Protein AF-A0A9D7HUA0-F1 (afdb_monomer_lite)

Foldseek 3Di:
DDDPLVVVLVVLVVVVVVDDPPPRPVVVVVVSVVVVVVVVVVVVVVVVVVVVVVVVLLVVLLVLLVVLCVLVVHNDVLNVCSVVPPDDDPVRSVVSSVVSVVSNVVSVVVVVVVVVVVVVVVVVVVVVVVVD

Radius of gyration: 30.41 Å; chains: 1; bounding box: 76×19×87 Å

Sequence (132 aa):
MNHPIIEQLQSFARQLAESNPGEVNLAELCRHLKDASELVEGLIAKATLADSLLQLFRDDLLARARAVARLTGTSSKLLERLISSESLSLEELLALKRDIESAFDTAFTSRLQDAVSVQTDDNDKLAQFKIG

pLDDT: mean 72.72, std 10.3, range [40.75, 89.19]

Structure (mmCIF, N/CA/C/O backbone):
data_AF-A0A9D7HUA0-F1
#
_entry.id   AF-A0A9D7HUA0-F1
#
loop_
_atom_site.group_PDB
_atom_site.id
_atom_site.type_symbol
_atom_site.label_atom_id
_atom_site.label_alt_id
_atom_site.label_comp_id
_atom_site.label_asym_id
_atom_site.label_entity_id
_atom_site.label_seq_id
_atom_site.pdbx_PDB_ins_code
_atom_site.Cartn_x
_atom_site.Cartn_y
_atom_site.Cartn_z
_atom_site.occupancy
_atom_site.B_iso_or_equiv
_atom_site.auth_seq_id
_atom_site.auth_comp_id
_atom_site.auth_asym_id
_atom_site.auth_atom_id
_atom_site.pdbx_PDB_model_num
ATOM 1 N N . MET A 1 1 ? 3.347 -10.589 -16.099 1.00 49.44 1 MET A N 1
ATOM 2 C CA . MET A 1 1 ? 3.619 -9.893 -17.375 1.00 49.44 1 MET A CA 1
ATOM 3 C C . MET A 1 1 ? 4.627 -8.804 -17.077 1.00 49.44 1 MET A C 1
ATOM 5 O O . MET A 1 1 ? 4.438 -8.117 -16.078 1.00 49.44 1 MET A O 1
ATOM 9 N N . ASN A 1 2 ? 5.703 -8.699 -17.856 1.00 67.38 2 ASN A N 1
ATOM 10 C CA . ASN A 1 2 ? 6.696 -7.646 -17.657 1.00 67.38 2 ASN A CA 1
ATOM 11 C C . ASN A 1 2 ? 6.176 -6.336 -18.264 1.00 67.38 2 ASN A C 1
ATOM 13 O O . ASN A 1 2 ? 5.340 -6.345 -19.164 1.00 67.38 2 ASN A O 1
ATOM 17 N N . HIS A 1 3 ? 6.621 -5.197 -17.733 1.00 73.81 3 HIS A N 1
ATOM 18 C CA . HIS A 1 3 ? 6.250 -3.899 -18.293 1.00 73.81 3 HIS A CA 1
ATOM 19 C C . HIS A 1 3 ? 6.820 -3.776 -19.724 1.00 73.81 3 HIS A C 1
ATOM 21 O O . HIS A 1 3 ? 7.976 -4.160 -19.917 1.00 73.81 3 HIS A O 1
ATOM 27 N N . PRO A 1 4 ? 6.096 -3.207 -20.709 1.00 79.69 4 PRO A N 1
ATOM 28 C CA . PRO A 1 4 ? 6.541 -3.151 -22.111 1.00 79.69 4 PRO A CA 1
ATOM 29 C C . PRO A 1 4 ? 7.944 -2.553 -22.301 1.00 79.69 4 PRO A C 1
ATOM 31 O O . PRO A 1 4 ? 8.725 -3.022 -23.121 1.00 79.69 4 PRO A O 1
ATOM 34 N N . ILE A 1 5 ? 8.299 -1.555 -21.486 1.00 75.44 5 ILE A N 1
ATOM 35 C CA . ILE A 1 5 ? 9.631 -0.921 -21.487 1.00 75.44 5 ILE A CA 1
ATOM 36 C C . ILE A 1 5 ? 10.731 -1.893 -21.020 1.00 75.44 5 ILE A C 1
ATOM 38 O O . ILE A 1 5 ? 11.839 -1.880 -21.549 1.00 75.44 5 ILE A O 1
ATOM 42 N N . ILE A 1 6 ? 10.432 -2.775 -20.060 1.00 76.81 6 ILE A N 1
ATOM 43 C CA 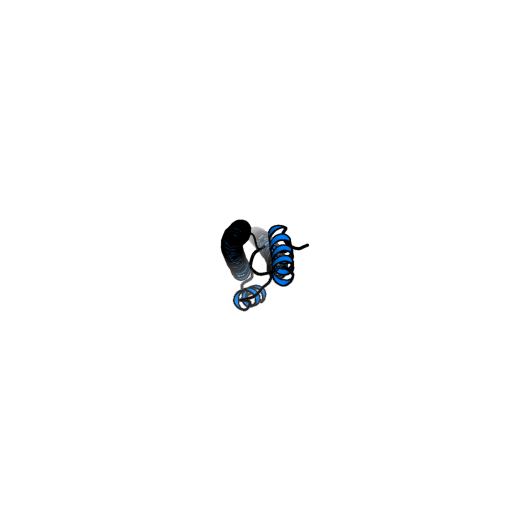. ILE A 1 6 ? 11.375 -3.796 -19.576 1.00 76.81 6 ILE A CA 1
ATOM 44 C C . ILE A 1 6 ? 11.608 -4.848 -20.664 1.00 76.81 6 ILE A C 1
ATOM 46 O O . ILE A 1 6 ? 12.740 -5.276 -20.869 1.00 76.81 6 ILE A O 1
ATOM 50 N N . GLU A 1 7 ? 10.558 -5.235 -21.392 1.00 80.38 7 GLU A N 1
ATOM 51 C CA . GLU A 1 7 ? 10.672 -6.167 -22.519 1.00 80.38 7 GLU A CA 1
ATOM 52 C C . GLU A 1 7 ? 11.508 -5.569 -23.660 1.00 80.38 7 GLU A C 1
ATOM 54 O O . GLU A 1 7 ? 12.386 -6.250 -24.189 1.00 80.38 7 GLU A O 1
ATOM 59 N N . GLN A 1 8 ? 11.319 -4.279 -23.964 1.00 77.00 8 GLN A N 1
ATOM 60 C CA . GLN A 1 8 ? 12.120 -3.545 -24.950 1.00 77.00 8 GLN A CA 1
ATOM 61 C C . GLN A 1 8 ? 13.600 -3.449 -24.553 1.00 77.00 8 GLN A C 1
ATOM 63 O O . GLN A 1 8 ? 14.479 -3.703 -25.377 1.00 77.00 8 GLN A O 1
ATOM 68 N N . LEU A 1 9 ? 13.901 -3.149 -23.286 1.00 76.00 9 LEU A N 1
ATOM 69 C CA . LEU A 1 9 ? 15.281 -3.135 -22.789 1.00 76.00 9 LEU A CA 1
ATOM 70 C C . LEU A 1 9 ? 15.931 -4.521 -22.856 1.00 76.00 9 LEU A C 1
ATOM 72 O O . LEU A 1 9 ? 17.097 -4.637 -23.228 1.00 76.00 9 LEU A O 1
ATOM 76 N N . GLN A 1 10 ? 15.186 -5.581 -22.536 1.00 82.31 10 GLN A N 1
ATOM 77 C CA . GLN A 1 10 ? 15.682 -6.956 -22.630 1.00 82.31 10 GLN A CA 1
ATOM 78 C C . GLN A 1 10 ? 15.936 -7.383 -24.078 1.00 82.31 10 GLN A C 1
ATOM 80 O O . GLN A 1 10 ? 16.952 -8.026 -24.346 1.00 82.31 10 GLN A O 1
ATOM 85 N N . SER A 1 11 ? 15.054 -7.026 -25.017 1.00 79.25 11 SER A N 1
ATOM 86 C CA . SER A 1 11 ? 15.283 -7.301 -26.439 1.00 79.25 11 SER A CA 1
ATOM 87 C C . SER A 1 11 ? 16.494 -6.541 -26.970 1.00 79.25 11 SER A C 1
ATOM 89 O O . SER A 1 11 ? 17.300 -7.119 -27.694 1.00 79.25 11 SER A O 1
ATOM 91 N N . PHE A 1 12 ? 16.674 -5.287 -26.550 1.00 72.75 12 PHE A N 1
ATOM 92 C CA . PHE A 1 12 ? 17.805 -4.470 -26.980 1.00 72.75 12 PHE A CA 1
ATOM 93 C C . PHE A 1 12 ? 19.128 -4.967 -26.379 1.00 72.75 12 PHE A C 1
ATOM 95 O O . PHE A 1 12 ? 20.137 -5.018 -27.072 1.00 72.75 12 PHE A O 1
ATOM 102 N N . ALA A 1 13 ? 19.128 -5.419 -25.119 1.00 77.69 13 ALA A N 1
ATOM 103 C CA . ALA A 1 13 ? 20.294 -6.038 -24.485 1.00 77.69 13 ALA A CA 1
ATOM 104 C C . ALA A 1 13 ? 20.730 -7.334 -25.192 1.00 77.69 13 ALA A C 1
ATOM 106 O O . ALA A 1 13 ? 21.927 -7.586 -25.323 1.00 77.69 13 ALA A O 1
ATOM 107 N N . ARG A 1 14 ? 19.774 -8.135 -25.687 1.00 81.69 14 ARG A N 1
ATOM 108 C CA . ARG A 1 14 ? 20.073 -9.315 -26.518 1.00 81.69 14 ARG A CA 1
ATOM 109 C C . ARG A 1 14 ? 20.650 -8.918 -27.871 1.00 81.69 14 ARG A C 1
ATOM 111 O O . ARG A 1 14 ? 21.677 -9.456 -28.258 1.00 81.69 14 ARG A O 1
ATOM 118 N N . GLN A 1 15 ? 20.055 -7.929 -28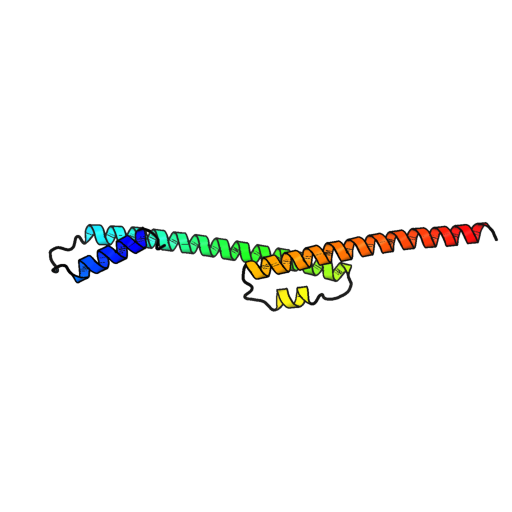.537 1.00 74.19 15 GLN A N 1
ATOM 119 C CA . GLN A 1 15 ? 20.578 -7.410 -29.802 1.00 74.19 15 GLN A CA 1
ATOM 120 C C . GLN A 1 15 ? 22.005 -6.874 -29.647 1.00 74.19 15 GLN A C 1
ATOM 122 O O . GLN A 1 15 ? 22.855 -7.194 -30.466 1.00 74.19 15 GLN A O 1
ATOM 127 N N . LEU A 1 16 ? 22.302 -6.141 -28.571 1.00 71.06 16 LEU A N 1
ATOM 128 C CA . LEU A 1 16 ? 23.650 -5.670 -28.220 1.00 71.06 16 LEU A CA 1
ATOM 129 C C . LEU A 1 16 ? 24.656 -6.806 -28.005 1.00 71.06 16 LEU A C 1
ATOM 131 O O . LEU A 1 16 ? 25.818 -6.660 -28.364 1.00 71.06 16 LEU A O 1
ATOM 135 N N . ALA A 1 17 ? 24.225 -7.921 -27.410 1.00 76.88 17 ALA A N 1
ATOM 136 C CA . ALA A 1 17 ? 25.079 -9.089 -27.200 1.00 76.88 17 ALA A CA 1
ATOM 137 C C . ALA A 1 17 ? 25.388 -9.842 -28.508 1.00 76.88 17 ALA A C 1
ATOM 139 O O . ALA A 1 17 ? 26.400 -10.534 -28.590 1.00 76.88 17 ALA A O 1
ATOM 140 N N . GLU A 1 18 ? 24.519 -9.709 -29.513 1.00 78.81 18 GLU A N 1
ATOM 141 C CA . GLU A 1 18 ? 24.602 -10.405 -30.801 1.00 78.81 18 GLU A CA 1
ATOM 142 C C . GLU A 1 18 ? 25.184 -9.537 -31.933 1.00 78.81 18 GLU A C 1
ATOM 144 O O . GLU A 1 18 ? 25.565 -10.075 -32.972 1.00 78.81 18 GLU A O 1
ATOM 149 N N . SER A 1 19 ? 25.277 -8.213 -31.757 1.00 67.94 19 SER A N 1
ATOM 150 C CA . SER A 1 19 ? 25.705 -7.274 -32.806 1.00 67.94 19 SER A CA 1
ATOM 151 C C . SER A 1 19 ? 27.172 -6.850 -32.685 1.00 67.94 19 SER A C 1
ATOM 153 O O . SER A 1 19 ? 27.740 -6.727 -31.600 1.00 67.94 19 SER A O 1
ATOM 155 N N . ASN A 1 20 ? 27.810 -6.613 -33.836 1.00 64.69 20 ASN A N 1
ATOM 156 C CA . ASN A 1 20 ? 29.176 -6.093 -33.892 1.00 64.69 20 ASN A CA 1
ATOM 157 C C . ASN A 1 20 ? 29.205 -4.606 -33.472 1.00 64.69 20 ASN A C 1
ATOM 159 O O . ASN A 1 20 ? 28.259 -3.873 -33.767 1.00 64.69 20 ASN A O 1
ATOM 163 N N . PRO A 1 21 ? 30.303 -4.105 -32.867 1.00 58.69 21 PRO A N 1
ATOM 164 C CA . PRO A 1 21 ? 30.399 -2.759 -32.270 1.00 58.69 21 PRO A CA 1
ATOM 165 C C . PRO A 1 21 ? 30.228 -1.548 -33.222 1.00 58.69 21 PRO A C 1
ATOM 167 O O . PRO A 1 21 ? 30.431 -0.414 -32.798 1.00 58.69 21 PRO A O 1
ATOM 170 N N . GLY A 1 22 ? 29.830 -1.750 -34.482 1.00 60.56 22 GLY A N 1
ATOM 171 C CA . GLY A 1 22 ? 29.489 -0.698 -35.450 1.00 60.56 22 GLY A CA 1
ATOM 172 C C . GLY A 1 22 ? 28.018 -0.660 -35.891 1.00 60.56 22 GLY A C 1
ATOM 173 O O . GLY A 1 22 ? 27.636 0.272 -36.590 1.00 60.56 22 GLY A O 1
ATOM 174 N N . GLU A 1 23 ? 27.192 -1.636 -35.498 1.00 65.88 23 GLU A N 1
ATOM 175 C CA . GLU A 1 23 ? 25.783 -1.753 -35.932 1.00 65.88 23 GLU A CA 1
ATOM 176 C C . GLU A 1 23 ? 24.777 -1.297 -34.864 1.00 65.88 23 GLU A C 1
ATOM 178 O O . GLU A 1 23 ? 23.572 -1.234 -35.105 1.00 65.88 23 GLU A O 1
ATOM 183 N N . VAL A 1 24 ? 25.264 -0.951 -33.672 1.00 66.12 24 VAL A N 1
ATOM 184 C CA . VAL A 1 24 ? 24.413 -0.565 -32.548 1.00 66.12 24 VAL A CA 1
ATOM 185 C C . VAL A 1 24 ? 23.919 0.868 -32.729 1.00 66.12 24 VAL A C 1
ATOM 187 O O . VAL A 1 24 ? 24.697 1.824 -32.712 1.00 66.12 24 VAL A O 1
ATOM 190 N N . ASN A 1 25 ? 22.599 1.037 -32.816 1.00 76.81 25 ASN A N 1
ATOM 191 C CA . ASN A 1 25 ? 21.961 2.350 -32.788 1.00 76.81 25 ASN A CA 1
ATOM 192 C C . ASN A 1 25 ? 21.988 2.940 -31.364 1.00 76.81 25 ASN A C 1
ATOM 194 O O . ASN A 1 25 ? 21.033 2.831 -30.593 1.00 76.81 25 ASN A O 1
ATOM 198 N N . LEU A 1 26 ? 23.106 3.575 -31.007 1.00 76.94 26 LEU A N 1
ATOM 199 C CA . LEU A 1 26 ? 23.321 4.166 -29.682 1.00 76.94 26 LEU A CA 1
ATOM 200 C C . LEU A 1 26 ? 22.297 5.259 -29.333 1.00 76.94 26 LEU A C 1
ATOM 202 O O . LEU A 1 26 ? 21.961 5.428 -28.163 1.00 76.94 26 LEU A O 1
ATOM 206 N N . ALA A 1 27 ? 21.772 5.984 -30.324 1.00 82.00 27 ALA A N 1
ATOM 207 C CA . ALA A 1 27 ? 20.759 7.013 -30.092 1.00 82.00 27 ALA A CA 1
ATOM 208 C C . ALA A 1 27 ? 19.435 6.406 -29.601 1.00 82.00 27 ALA A C 1
ATOM 210 O O . ALA A 1 27 ? 18.799 6.935 -28.687 1.00 82.00 27 ALA A O 1
ATOM 211 N N . GLU A 1 28 ? 19.042 5.271 -30.175 1.00 79.56 28 GLU A N 1
ATOM 212 C CA . GLU A 1 28 ? 17.846 4.536 -29.775 1.00 79.56 28 GLU A CA 1
ATOM 213 C C . GLU A 1 28 ? 18.006 3.897 -28.390 1.00 79.56 28 GLU A C 1
ATOM 215 O O . GLU A 1 28 ? 17.099 4.011 -27.565 1.00 79.56 28 GLU A O 1
ATOM 220 N N . LEU A 1 29 ? 19.188 3.348 -28.081 1.00 76.50 29 LEU A N 1
ATOM 221 C CA . LEU A 1 29 ? 19.518 2.858 -26.739 1.00 76.50 29 LEU A CA 1
ATOM 222 C C . LEU A 1 29 ? 19.399 3.963 -25.683 1.00 76.50 29 LEU A C 1
ATOM 224 O O . LEU A 1 29 ? 18.749 3.772 -24.656 1.00 76.50 29 LEU A O 1
ATOM 228 N N . CYS A 1 30 ? 20.001 5.127 -25.939 1.00 82.38 30 CYS A N 1
ATOM 229 C CA . CYS A 1 30 ? 19.921 6.274 -25.035 1.00 82.38 30 CYS A CA 1
ATOM 230 C C . CYS A 1 30 ? 18.471 6.704 -24.788 1.00 82.38 30 CYS A C 1
ATOM 232 O O . CYS A 1 30 ? 18.120 7.031 -23.655 1.00 82.38 30 CYS A O 1
ATOM 234 N N . ARG A 1 31 ? 17.615 6.667 -25.817 1.00 85.19 31 ARG A N 1
ATOM 235 C CA . ARG A 1 31 ? 16.187 6.962 -25.663 1.00 85.19 31 ARG A CA 1
ATOM 236 C C . ARG A 1 31 ? 15.489 5.928 -24.776 1.00 85.19 31 ARG A C 1
ATOM 238 O O . ARG A 1 31 ? 14.851 6.318 -23.808 1.00 85.19 31 ARG A O 1
ATOM 245 N N . HIS A 1 32 ? 15.664 4.631 -25.039 1.00 80.12 32 HIS A N 1
ATOM 246 C CA . HIS A 1 32 ? 15.036 3.579 -24.229 1.00 80.12 32 HIS A CA 1
ATOM 247 C C . HIS A 1 32 ? 15.488 3.603 -22.765 1.00 80.12 32 HIS A C 1
ATOM 249 O O . HIS A 1 32 ? 14.678 3.390 -21.864 1.00 80.12 32 HIS A O 1
ATOM 255 N N . LEU A 1 33 ? 16.768 3.888 -22.515 1.00 81.81 33 LEU A N 1
ATOM 256 C CA . LEU A 1 33 ? 17.290 4.042 -21.158 1.00 81.81 33 LEU A CA 1
ATOM 257 C C . LEU A 1 33 ? 16.694 5.260 -20.450 1.00 81.81 33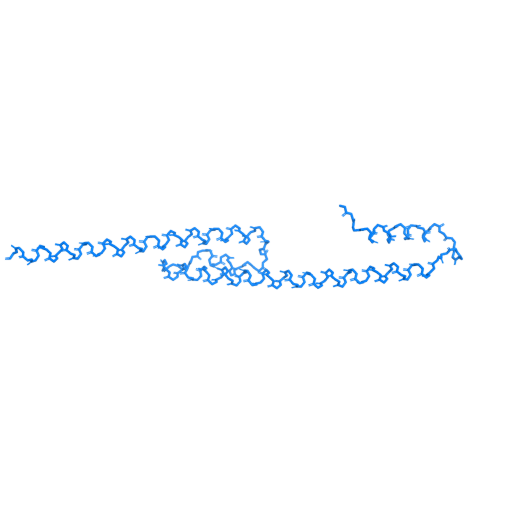 LEU A C 1
ATOM 259 O O . LEU A 1 33 ? 16.377 5.174 -19.265 1.00 81.81 33 LEU A O 1
ATOM 263 N N . LYS A 1 34 ? 16.506 6.370 -21.169 1.00 87.06 34 LYS A N 1
ATOM 264 C CA . LYS A 1 34 ? 15.856 7.563 -20.627 1.00 87.06 34 LYS A CA 1
ATOM 265 C C . LYS A 1 34 ? 14.390 7.296 -20.281 1.00 87.06 34 LYS A C 1
ATOM 267 O O . LYS A 1 34 ? 13.990 7.552 -19.151 1.00 87.06 34 LYS A O 1
ATOM 272 N N . ASP A 1 35 ? 13.631 6.695 -21.195 1.00 84.88 35 ASP A N 1
ATOM 273 C CA . ASP A 1 35 ? 12.220 6.351 -20.968 1.00 84.88 35 ASP A CA 1
ATOM 274 C C . ASP A 1 35 ? 12.061 5.392 -19.771 1.00 84.88 35 ASP A C 1
ATOM 276 O O . ASP A 1 35 ? 11.126 5.498 -18.974 1.00 84.88 35 ASP A O 1
ATOM 280 N N . ALA A 1 36 ? 13.002 4.457 -19.601 1.00 81.00 36 ALA A N 1
ATOM 281 C CA . ALA A 1 36 ? 13.027 3.560 -18.452 1.00 81.00 36 ALA A CA 1
ATOM 282 C C . ALA A 1 36 ? 13.387 4.271 -17.141 1.00 81.00 36 ALA A C 1
ATOM 284 O O . ALA A 1 36 ? 12.808 3.949 -16.104 1.00 81.00 36 ALA A O 1
ATOM 285 N N . SER A 1 37 ? 14.307 5.238 -17.174 1.00 82.31 37 SER A N 1
ATOM 286 C CA . SER A 1 37 ? 14.630 6.088 -16.022 1.00 82.31 37 SER A CA 1
ATOM 287 C C . SER A 1 37 ? 13.406 6.884 -15.571 1.00 82.31 37 SER A C 1
ATOM 289 O O . SER A 1 37 ? 13.058 6.829 -14.394 1.00 82.31 37 SER A O 1
ATOM 291 N N . GLU A 1 38 ? 12.699 7.529 -16.499 1.00 88.44 38 GLU A N 1
ATOM 292 C CA . GLU A 1 38 ? 11.475 8.284 -16.202 1.00 88.44 38 GLU A CA 1
ATOM 293 C C . GLU A 1 38 ? 10.375 7.373 -15.623 1.00 88.44 38 GLU A C 1
ATOM 295 O O . GLU A 1 38 ? 9.680 7.739 -14.671 1.00 88.44 38 GLU A O 1
ATOM 300 N N . LEU A 1 39 ? 10.246 6.141 -16.134 1.00 85.38 39 LEU A N 1
ATOM 301 C CA . LEU A 1 39 ? 9.332 5.144 -15.572 1.00 85.38 39 LEU A CA 1
ATOM 302 C C . LEU A 1 39 ? 9.700 4.781 -14.126 1.00 85.38 39 LEU A C 1
ATOM 304 O O . LEU A 1 39 ? 8.819 4.715 -13.268 1.00 85.38 39 LEU A O 1
ATOM 308 N N . VAL A 1 40 ? 10.981 4.518 -13.856 1.00 82.81 40 VAL A N 1
ATOM 309 C CA . VAL A 1 40 ? 11.466 4.159 -12.516 1.00 82.81 40 VAL A CA 1
ATOM 310 C C . VAL A 1 40 ? 11.222 5.304 -11.538 1.00 82.81 40 VAL A C 1
ATOM 312 O O . VAL A 1 40 ? 10.695 5.063 -10.455 1.00 82.81 40 VAL A O 1
ATOM 315 N N . GLU A 1 41 ? 11.506 6.545 -11.929 1.00 89.19 41 GLU A N 1
ATOM 316 C CA . GLU A 1 41 ? 11.201 7.732 -11.122 1.00 89.19 41 GLU A CA 1
ATOM 317 C C . GLU A 1 41 ? 9.701 7.843 -10.816 1.00 89.19 41 GLU A C 1
ATOM 319 O O . GLU A 1 41 ? 9.306 8.051 -9.665 1.00 89.19 41 GLU A O 1
ATOM 324 N N . GLY A 1 42 ? 8.843 7.610 -11.814 1.00 86.50 42 GLY A N 1
ATOM 325 C CA . GLY A 1 42 ? 7.393 7.583 -11.627 1.00 86.50 42 GLY A CA 1
ATOM 326 C C . GLY A 1 42 ? 6.916 6.460 -10.698 1.00 86.50 42 GLY A C 1
ATOM 327 O O . GLY A 1 42 ? 5.980 6.655 -9.917 1.00 86.50 42 GLY A O 1
ATOM 328 N N . LEU A 1 43 ? 7.546 5.283 -10.750 1.00 85.94 43 LEU A N 1
ATOM 329 C CA . LEU A 1 43 ? 7.249 4.169 -9.846 1.00 85.94 43 LEU A CA 1
ATOM 330 C C . LEU A 1 43 ? 7.691 4.467 -8.413 1.00 85.94 43 LEU A C 1
ATOM 332 O O . LEU A 1 43 ? 6.933 4.175 -7.489 1.00 85.94 43 LEU A O 1
ATOM 336 N N . ILE A 1 44 ? 8.855 5.092 -8.227 1.00 86.00 44 ILE A N 1
ATOM 337 C CA . ILE A 1 44 ? 9.332 5.539 -6.913 1.00 86.00 44 ILE A CA 1
ATOM 338 C C . ILE A 1 44 ? 8.337 6.534 -6.312 1.00 86.00 44 ILE A C 1
ATOM 340 O O . ILE A 1 44 ? 7.888 6.332 -5.188 1.00 86.00 44 ILE A O 1
ATOM 344 N N . ALA A 1 45 ? 7.906 7.544 -7.075 1.00 85.75 45 ALA A N 1
ATOM 345 C CA . ALA A 1 45 ? 6.928 8.523 -6.598 1.00 85.75 45 ALA A CA 1
ATOM 346 C C . ALA A 1 45 ? 5.598 7.868 -6.175 1.00 85.75 45 ALA A C 1
ATOM 348 O O . ALA A 1 45 ? 5.028 8.211 -5.136 1.00 85.75 45 ALA A O 1
ATOM 349 N N . LYS A 1 46 ? 5.111 6.888 -6.950 1.00 84.50 46 LYS A N 1
ATOM 350 C CA . LYS A 1 46 ? 3.909 6.113 -6.602 1.00 84.50 46 LYS A CA 1
ATOM 351 C C . LYS A 1 46 ? 4.111 5.254 -5.356 1.00 84.50 46 LYS A C 1
ATOM 353 O O . LYS A 1 46 ? 3.192 5.173 -4.546 1.00 84.50 46 LYS A O 1
ATOM 358 N N . ALA A 1 47 ? 5.279 4.635 -5.195 1.00 81.38 47 ALA A N 1
ATOM 359 C CA . ALA A 1 47 ? 5.607 3.850 -4.009 1.00 81.38 47 ALA A CA 1
ATOM 360 C C . ALA A 1 47 ? 5.628 4.735 -2.755 1.00 81.38 47 ALA A C 1
ATOM 362 O O . ALA A 1 47 ? 4.953 4.422 -1.782 1.00 81.38 47 ALA A O 1
ATOM 363 N N . THR A 1 48 ? 6.273 5.903 -2.814 1.00 82.50 48 THR A N 1
ATOM 364 C CA . THR A 1 48 ? 6.288 6.870 -1.704 1.00 82.50 48 THR A CA 1
ATOM 365 C C . THR A 1 48 ? 4.882 7.348 -1.329 1.00 82.50 48 THR A C 1
ATOM 367 O O . THR A 1 48 ? 4.554 7.476 -0.146 1.00 82.50 48 THR A O 1
ATOM 370 N N . LEU A 1 49 ? 4.020 7.594 -2.322 1.00 84.31 49 LEU A N 1
ATOM 371 C CA . LEU A 1 49 ? 2.618 7.933 -2.072 1.00 84.31 49 LEU A CA 1
ATOM 372 C C . LEU A 1 49 ? 1.864 6.769 -1.410 1.00 84.31 49 LEU A C 1
ATOM 374 O O . LEU A 1 49 ? 1.099 6.997 -0.474 1.00 84.31 49 LEU A O 1
ATOM 378 N N . ALA A 1 50 ? 2.080 5.536 -1.873 1.00 81.44 50 ALA A N 1
ATOM 379 C CA . ALA A 1 50 ? 1.461 4.347 -1.297 1.00 81.44 50 ALA A CA 1
ATOM 380 C C . ALA A 1 50 ? 1.894 4.125 0.161 1.00 81.44 50 ALA A C 1
ATOM 382 O O . ALA A 1 50 ? 1.037 3.882 1.008 1.00 81.44 50 ALA A O 1
ATOM 383 N N . ASP A 1 51 ? 3.180 4.302 0.472 1.00 83.25 51 ASP A N 1
ATOM 384 C CA . ASP A 1 51 ? 3.703 4.227 1.841 1.00 83.25 51 ASP A CA 1
ATOM 385 C C . ASP A 1 51 ? 3.077 5.303 2.738 1.00 83.25 51 ASP A C 1
ATOM 387 O O . ASP A 1 51 ? 2.650 5.018 3.857 1.00 83.25 51 ASP A O 1
ATOM 391 N N . SER A 1 52 ? 2.932 6.528 2.221 1.00 81.56 52 SER A N 1
ATOM 392 C CA . SER A 1 52 ? 2.277 7.628 2.944 1.00 81.56 52 SER A CA 1
ATOM 393 C C . SER A 1 52 ? 0.808 7.314 3.255 1.00 81.56 52 SER A C 1
ATOM 395 O O . SER A 1 52 ? 0.338 7.550 4.368 1.00 81.56 52 SER A O 1
ATOM 397 N N . LEU A 1 53 ? 0.074 6.750 2.290 1.00 84.25 53 LEU A N 1
ATOM 398 C CA . LEU A 1 53 ? -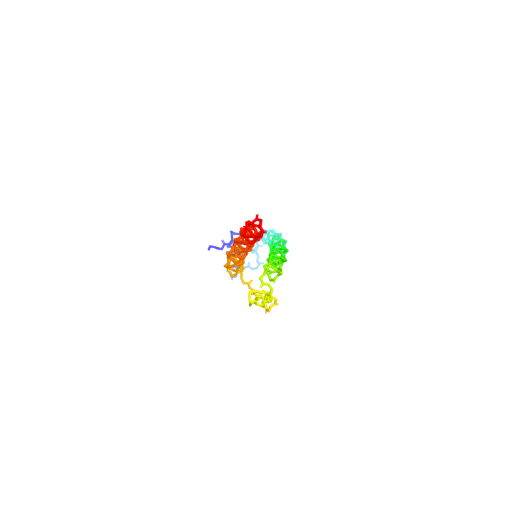1.317 6.326 2.478 1.00 84.25 53 LEU A CA 1
ATOM 399 C C . LEU A 1 53 ? -1.436 5.166 3.471 1.00 84.25 53 LEU A C 1
ATOM 401 O O . LEU A 1 53 ? -2.358 5.145 4.286 1.00 84.25 53 LEU A O 1
ATOM 405 N N . LEU A 1 54 ? -0.503 4.216 3.424 1.00 83.88 54 LEU A N 1
ATOM 406 C CA . LEU A 1 54 ? -0.468 3.086 4.345 1.00 83.88 54 LEU A CA 1
ATOM 407 C C . LEU A 1 54 ? -0.188 3.549 5.779 1.00 83.88 54 LEU A C 1
ATOM 409 O O . LEU A 1 54 ? -0.825 3.058 6.712 1.00 83.88 54 LEU A O 1
ATOM 413 N N . GLN A 1 55 ? 0.690 4.538 5.955 1.00 83.44 55 GLN A N 1
ATOM 414 C CA . GLN A 1 55 ? 0.942 5.153 7.254 1.00 83.44 55 GLN A CA 1
ATOM 415 C C . GLN A 1 55 ? -0.303 5.872 7.795 1.00 83.44 55 GLN A C 1
ATOM 417 O O . GLN A 1 55 ? -0.702 5.616 8.928 1.00 83.44 55 GLN A O 1
ATOM 422 N N . LEU A 1 56 ? -0.982 6.682 6.972 1.00 80.81 56 LEU A N 1
ATOM 423 C CA . LEU A 1 56 ? -2.243 7.332 7.359 1.00 80.81 56 LEU A CA 1
ATOM 424 C C . LEU A 1 56 ? -3.319 6.314 7.766 1.00 80.81 56 LEU A C 1
ATOM 426 O O . LEU A 1 56 ? -4.058 6.528 8.726 1.00 80.81 56 LEU A O 1
ATOM 430 N N . PHE A 1 57 ? -3.399 5.189 7.053 1.00 82.31 57 PHE A N 1
ATOM 431 C CA . PHE A 1 57 ? -4.329 4.113 7.381 1.00 82.31 57 PHE A CA 1
ATOM 432 C C . PHE A 1 57 ? -4.000 3.448 8.726 1.00 82.31 57 PHE A C 1
ATOM 434 O O . PHE A 1 5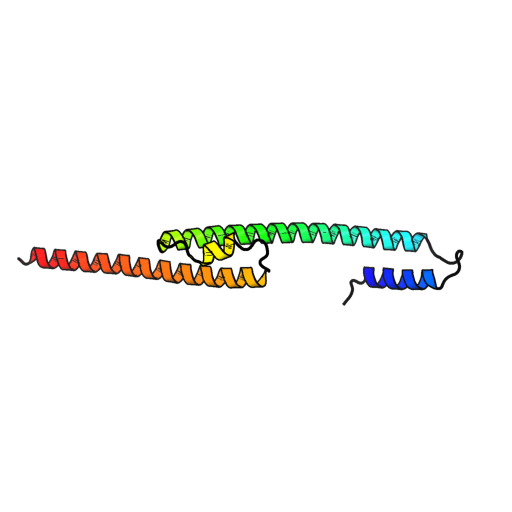7 ? -4.905 3.179 9.519 1.00 82.31 57 PHE A O 1
ATOM 441 N N . ARG A 1 58 ? -2.712 3.215 9.014 1.00 81.12 58 ARG A N 1
ATOM 442 C CA . ARG A 1 58 ? -2.249 2.715 10.320 1.00 81.12 58 ARG A CA 1
ATOM 443 C C . ARG A 1 58 ? -2.581 3.692 11.447 1.00 81.12 58 ARG A C 1
ATOM 445 O O . ARG A 1 58 ? -3.048 3.258 12.500 1.00 81.12 58 ARG A O 1
ATOM 452 N N . ASP A 1 59 ? -2.400 4.988 11.219 1.00 82.62 59 ASP A N 1
ATOM 453 C CA . ASP A 1 59 ? -2.701 6.023 12.209 1.00 82.62 59 ASP A CA 1
ATOM 454 C C . ASP A 1 59 ? -4.206 6.085 12.538 1.00 82.62 59 ASP A C 1
ATOM 456 O O . ASP A 1 59 ? -4.572 6.147 13.718 1.00 82.62 59 ASP A O 1
ATOM 460 N N . ASP A 1 60 ? -5.094 5.983 11.536 1.00 82.88 60 ASP A N 1
ATOM 461 C CA . ASP A 1 60 ? -6.552 5.906 11.763 1.00 82.88 60 ASP A CA 1
ATOM 462 C C . ASP A 1 60 ? -6.934 4.637 12.544 1.00 82.88 60 ASP A C 1
ATOM 464 O O . ASP A 1 60 ? -7.713 4.684 13.501 1.00 82.88 60 ASP A O 1
ATOM 468 N N . LEU A 1 61 ? -6.329 3.495 12.201 1.00 80.31 61 LEU A N 1
ATOM 469 C CA . LEU A 1 61 ? -6.532 2.240 12.925 1.00 80.31 61 LEU A CA 1
ATOM 470 C C . LEU A 1 61 ? -6.106 2.338 14.393 1.00 80.31 61 LEU A C 1
ATOM 472 O O . LEU A 1 61 ? -6.848 1.902 15.278 1.00 80.31 61 LEU A O 1
ATOM 476 N N . LEU A 1 62 ? -4.953 2.952 14.671 1.00 81.31 62 LEU A N 1
ATOM 477 C CA . LEU A 1 62 ? -4.491 3.218 16.034 1.00 81.31 62 LEU A CA 1
ATOM 478 C C . LEU A 1 62 ? -5.471 4.116 16.797 1.00 81.31 62 LEU A C 1
ATOM 480 O O . LEU A 1 62 ? -5.772 3.847 17.964 1.00 81.31 62 LEU A O 1
ATOM 484 N N . ALA A 1 63 ? -5.981 5.173 16.160 1.00 81.88 63 ALA A N 1
ATOM 485 C CA . ALA A 1 63 ? -6.942 6.083 16.776 1.00 81.88 63 ALA A CA 1
ATOM 486 C C . ALA A 1 63 ? -8.242 5.360 17.164 1.00 81.88 63 ALA A C 1
ATOM 488 O O . ALA A 1 63 ? -8.711 5.492 18.300 1.00 81.88 63 ALA A O 1
ATOM 489 N N . ARG A 1 64 ? -8.782 4.530 16.264 1.00 78.25 64 ARG A N 1
ATOM 490 C CA . ARG A 1 64 ? -9.984 3.721 16.523 1.00 78.25 64 ARG A CA 1
ATOM 491 C C . ARG A 1 64 ? -9.750 2.669 17.600 1.00 78.25 64 ARG A C 1
ATOM 493 O O . ARG A 1 64 ? -10.556 2.557 18.520 1.00 78.25 64 ARG A O 1
ATOM 500 N N . ALA A 1 65 ? -8.629 1.952 17.555 1.00 75.31 65 ALA A N 1
ATOM 501 C CA . ALA A 1 65 ? -8.290 0.965 18.577 1.00 75.31 65 ALA A CA 1
ATOM 502 C C . ALA A 1 65 ? -8.186 1.605 19.975 1.00 75.31 65 ALA A C 1
ATOM 504 O O . ALA A 1 65 ? -8.688 1.050 20.955 1.00 75.31 65 ALA A O 1
ATOM 505 N N . ARG A 1 66 ? -7.615 2.817 20.074 1.00 79.44 66 ARG A N 1
ATOM 506 C CA . ARG A 1 66 ? -7.604 3.618 21.314 1.00 79.44 66 ARG A CA 1
ATOM 507 C C . ARG A 1 66 ? -9.002 4.012 21.776 1.00 79.44 66 ARG A C 1
ATOM 509 O O . ARG A 1 66 ? -9.261 3.973 22.978 1.00 79.44 66 ARG A O 1
ATOM 516 N N . ALA A 1 67 ? -9.898 4.377 20.861 1.00 77.12 67 ALA A N 1
ATOM 517 C CA . ALA A 1 67 ? -11.287 4.668 21.204 1.00 77.12 67 ALA A CA 1
ATOM 518 C C . ALA A 1 67 ? -11.993 3.430 21.784 1.00 77.12 67 ALA A C 1
ATOM 520 O O . ALA A 1 67 ? -12.611 3.532 22.842 1.00 77.12 67 ALA A O 1
ATOM 521 N N . VAL A 1 68 ? -11.817 2.255 21.167 1.00 74.56 68 VAL A N 1
ATOM 522 C CA . VAL A 1 68 ? -12.350 0.980 21.681 1.00 74.56 68 VAL A CA 1
ATOM 523 C C . VAL A 1 68 ? -11.828 0.692 23.088 1.00 74.56 68 VAL A C 1
ATOM 525 O O . VAL A 1 68 ? -12.624 0.460 23.991 1.00 74.56 68 VAL A O 1
ATOM 528 N N . ALA A 1 69 ? -10.514 0.784 23.313 1.00 75.44 69 ALA A N 1
ATOM 529 C CA . ALA A 1 69 ? -9.931 0.526 24.632 1.00 75.44 69 ALA A CA 1
ATOM 530 C C . ALA A 1 69 ? -10.471 1.469 25.724 1.00 75.44 69 ALA A C 1
ATOM 532 O O . ALA A 1 69 ? -10.676 1.049 26.862 1.00 75.44 69 ALA A O 1
ATOM 533 N N . ARG A 1 70 ? -10.757 2.736 25.390 1.00 76.81 70 ARG A N 1
ATOM 534 C CA . ARG A 1 70 ? -11.410 3.683 26.315 1.00 76.81 70 ARG A CA 1
ATOM 535 C C . ARG A 1 70 ? -12.863 3.309 26.619 1.00 76.81 70 ARG A C 1
ATOM 537 O O . ARG A 1 70 ? -13.334 3.562 27.726 1.00 76.81 70 ARG A O 1
ATOM 544 N N . LEU A 1 71 ? -13.580 2.743 25.650 1.00 72.31 71 LEU A N 1
ATOM 545 C CA . LEU A 1 71 ? -14.963 2.301 25.832 1.00 72.31 71 LEU A CA 1
ATOM 546 C C . LEU A 1 71 ? -15.041 1.020 26.674 1.00 72.31 71 LEU A C 1
ATOM 548 O O . LEU A 1 71 ? -15.909 0.925 27.540 1.00 72.31 71 LEU A O 1
ATOM 552 N N . THR A 1 72 ? -14.121 0.075 26.475 1.00 70.44 72 THR A N 1
ATOM 553 C CA . THR A 1 72 ? -14.137 -1.226 27.166 1.00 70.44 72 THR A CA 1
ATOM 554 C C . THR A 1 72 ? -13.340 -1.256 28.472 1.00 70.44 72 THR A C 1
ATOM 556 O O . THR A 1 72 ? -13.447 -2.219 29.221 1.00 70.44 72 THR A O 1
ATOM 559 N N . GLY A 1 73 ? -12.521 -0.237 28.762 1.00 63.62 73 GLY A N 1
ATOM 560 C CA . GLY A 1 73 ? -11.694 -0.175 29.977 1.00 63.62 73 GLY A CA 1
ATOM 561 C C . GLY A 1 73 ? -10.495 -1.134 29.985 1.00 63.62 73 GLY A C 1
ATOM 562 O O . GLY A 1 73 ? -9.765 -1.202 30.969 1.00 63.62 73 GLY A O 1
ATOM 563 N N . THR A 1 74 ? -10.262 -1.854 28.888 1.00 59.44 74 THR A N 1
ATOM 564 C CA . THR A 1 74 ? -9.161 -2.811 28.721 1.00 59.44 74 THR A CA 1
ATOM 565 C C . THR A 1 74 ? -8.245 -2.348 27.596 1.00 59.44 74 THR A C 1
ATOM 567 O O . THR A 1 74 ? -8.726 -2.096 26.489 1.00 59.44 74 THR A O 1
ATOM 570 N N . SER A 1 75 ? -6.928 -2.296 27.828 1.00 58.97 75 SER A N 1
ATOM 571 C CA . SER A 1 75 ? -5.937 -2.178 26.751 1.00 58.97 75 SER A CA 1
ATOM 572 C C . SER A 1 75 ? -6.078 -3.398 25.841 1.00 58.97 75 SER A C 1
ATOM 574 O O . SER A 1 75 ? -5.662 -4.503 26.187 1.00 58.97 75 SER A O 1
ATOM 576 N N . SER A 1 76 ? -6.788 -3.244 24.724 1.00 64.44 76 SER A N 1
ATOM 577 C CA . SER A 1 76 ? -7.140 -4.392 23.896 1.00 64.44 76 SER A CA 1
ATOM 578 C C . SER A 1 76 ? -5.865 -4.993 23.297 1.00 64.44 76 SER A C 1
ATOM 580 O O . SER A 1 76 ? -4.997 -4.270 22.812 1.00 64.44 76 SER A O 1
ATOM 582 N N . LYS A 1 77 ? -5.748 -6.327 23.284 1.00 66.81 77 LYS A N 1
ATOM 583 C CA . LYS A 1 77 ? -4.669 -7.053 22.580 1.00 66.81 77 LYS A CA 1
ATOM 584 C C . LYS A 1 77 ? -4.519 -6.619 21.110 1.00 66.81 77 LYS A C 1
ATOM 586 O O . LYS A 1 77 ? -3.464 -6.801 20.511 1.00 66.81 77 LYS A O 1
ATOM 591 N N . LEU A 1 78 ? -5.574 -6.042 20.526 1.00 64.81 78 LEU A N 1
ATOM 592 C CA . LEU A 1 78 ? -5.574 -5.447 19.187 1.00 64.81 78 LEU A CA 1
ATOM 593 C C . LEU A 1 78 ? -4.693 -4.192 19.111 1.00 64.81 78 LEU A C 1
ATOM 595 O O . LEU A 1 78 ? -3.993 -4.006 18.124 1.00 64.81 78 LEU A O 1
ATOM 599 N N . LEU A 1 79 ? -4.690 -3.370 20.162 1.00 66.12 79 LEU A N 1
ATOM 600 C CA . LEU A 1 79 ? -3.850 -2.179 20.300 1.00 66.12 79 LEU A CA 1
ATOM 601 C C . LEU A 1 79 ? -2.370 -2.561 20.424 1.00 66.12 79 LEU A C 1
ATOM 603 O O . LEU A 1 79 ? -1.527 -1.965 19.762 1.00 66.12 79 LEU A O 1
ATOM 607 N N . GLU A 1 80 ? -2.067 -3.600 21.208 1.00 67.75 80 GLU A N 1
ATOM 608 C CA . GLU A 1 80 ? -0.713 -4.156 21.300 1.00 67.75 80 GLU A CA 1
ATOM 609 C C . GLU A 1 80 ? -0.257 -4.742 19.961 1.00 67.75 80 GLU A C 1
ATOM 611 O O . GLU A 1 80 ? 0.837 -4.414 19.511 1.00 67.75 80 GLU A O 1
ATOM 616 N N . ARG A 1 81 ? -1.097 -5.527 19.266 1.00 66.88 81 ARG A N 1
ATOM 617 C CA . ARG A 1 81 ? -0.767 -6.044 17.925 1.00 66.88 81 ARG A CA 1
ATOM 618 C C . ARG A 1 81 ? -0.469 -4.926 16.927 1.00 66.88 81 ARG A C 1
ATOM 620 O O . ARG A 1 81 ? 0.498 -5.065 16.198 1.00 66.88 81 ARG A O 1
ATOM 627 N N . LEU A 1 82 ? -1.244 -3.838 16.929 1.00 66.94 82 LEU A N 1
ATOM 628 C CA . LEU A 1 82 ? -1.048 -2.683 16.038 1.00 66.94 82 LEU A CA 1
ATOM 629 C C . LEU A 1 82 ? 0.252 -1.921 16.306 1.00 66.94 82 LEU A C 1
ATOM 631 O O . LEU A 1 82 ? 0.917 -1.497 15.368 1.00 66.94 82 LEU A O 1
ATOM 635 N N . ILE A 1 83 ? 0.596 -1.723 17.582 1.00 66.50 83 ILE A N 1
ATOM 636 C CA . ILE A 1 83 ? 1.816 -1.009 17.987 1.00 66.50 83 ILE A CA 1
ATOM 637 C C . ILE A 1 83 ? 3.057 -1.872 17.733 1.00 66.50 83 ILE A C 1
ATOM 639 O O . ILE A 1 83 ? 4.096 -1.352 17.344 1.00 66.50 83 ILE A O 1
ATOM 643 N N . SER A 1 84 ? 2.951 -3.187 17.936 1.00 66.75 84 SER A N 1
ATOM 644 C CA . SER A 1 84 ? 4.078 -4.122 17.805 1.00 66.75 84 SER A CA 1
ATOM 645 C C . SER A 1 84 ? 4.438 -4.442 16.356 1.00 66.75 84 SER A C 1
ATOM 647 O O . SER A 1 84 ? 5.456 -5.081 16.101 1.00 66.75 84 SER A O 1
ATOM 649 N N . SER A 1 85 ? 3.584 -4.081 15.401 1.00 62.06 85 SER A N 1
ATOM 650 C CA . SER A 1 85 ? 3.681 -4.575 14.037 1.00 62.06 85 SER A CA 1
ATOM 651 C C . SER A 1 85 ? 4.156 -3.483 13.078 1.00 62.06 85 SER A C 1
ATOM 653 O O . SER A 1 85 ? 3.370 -2.896 12.332 1.00 62.06 85 SER A O 1
ATOM 655 N N . GLU A 1 86 ? 5.462 -3.223 13.070 1.00 59.16 86 GLU A N 1
ATOM 656 C CA . GLU A 1 86 ? 6.088 -2.297 12.111 1.00 59.16 86 GLU A CA 1
ATOM 657 C C . GLU A 1 86 ? 5.892 -2.740 10.642 1.00 59.16 86 GLU A C 1
ATOM 659 O O . GLU A 1 86 ? 5.940 -1.914 9.727 1.00 59.16 86 GLU A O 1
ATOM 664 N N . SER A 1 87 ? 5.567 -4.014 10.395 1.00 60.66 87 SER A N 1
ATOM 665 C CA . SER A 1 87 ? 5.573 -4.644 9.068 1.00 60.66 87 SER A CA 1
ATOM 666 C C . SER A 1 87 ? 4.287 -5.398 8.685 1.00 60.66 87 SER A C 1
ATOM 668 O O . SER A 1 87 ? 4.363 -6.391 7.967 1.00 60.66 87 SER A O 1
ATOM 670 N N . LEU A 1 88 ? 3.094 -4.947 9.102 1.00 66.00 88 LEU A N 1
ATOM 671 C CA . LEU A 1 88 ? 1.855 -5.544 8.568 1.00 66.00 88 LEU A CA 1
ATOM 672 C C . LEU A 1 88 ? 1.687 -5.236 7.081 1.00 66.00 88 LEU A C 1
ATOM 674 O O . LEU A 1 88 ? 1.769 -4.071 6.668 1.00 66.00 88 LEU A O 1
ATOM 678 N N . SER A 1 89 ? 1.377 -6.280 6.321 1.00 71.88 89 SER A N 1
ATOM 679 C CA . SER A 1 89 ? 0.887 -6.196 4.949 1.00 71.88 89 SER A CA 1
ATOM 680 C C . SER A 1 89 ? -0.492 -5.524 4.886 1.00 71.88 89 SER A C 1
ATOM 682 O O . SER A 1 89 ? -1.224 -5.446 5.876 1.00 71.88 89 SER A O 1
ATOM 684 N N . LEU A 1 90 ? -0.879 -5.044 3.698 1.00 69.62 90 LEU A N 1
ATOM 685 C CA . LEU A 1 90 ? -2.192 -4.423 3.481 1.00 69.62 90 LEU A CA 1
ATOM 686 C C . LEU A 1 90 ? -3.350 -5.366 3.848 1.00 69.62 90 LEU A C 1
ATOM 688 O O . LEU A 1 90 ? -4.332 -4.928 4.444 1.00 69.62 90 LEU A O 1
ATOM 692 N N . GLU A 1 91 ? -3.236 -6.653 3.517 1.00 74.38 91 GLU A N 1
ATOM 693 C CA . GLU A 1 91 ? -4.261 -7.653 3.834 1.00 74.38 91 GLU A CA 1
ATOM 694 C C . GLU A 1 91 ? -4.435 -7.825 5.345 1.00 74.38 91 GLU A C 1
ATOM 696 O O . GLU A 1 91 ? -5.562 -7.847 5.844 1.00 74.38 91 GLU A O 1
ATOM 701 N N . GLU A 1 92 ? -3.330 -7.861 6.090 1.00 73.50 92 GLU A N 1
ATOM 702 C CA . GLU A 1 92 ? -3.365 -7.951 7.549 1.00 73.50 92 GLU A CA 1
ATOM 703 C C . GLU A 1 92 ? -3.937 -6.681 8.183 1.00 73.50 92 GLU A C 1
ATOM 705 O O . GLU A 1 92 ? -4.727 -6.775 9.121 1.00 73.50 92 GLU A O 1
ATOM 710 N N . LEU A 1 93 ? -3.611 -5.497 7.649 1.00 71.56 93 LEU A N 1
ATOM 711 C CA . LEU A 1 93 ? -4.201 -4.233 8.102 1.00 71.56 93 LEU A CA 1
ATOM 712 C C . LEU A 1 93 ? -5.717 -4.189 7.851 1.00 71.56 93 LEU A C 1
ATOM 714 O O . LEU A 1 93 ? -6.469 -3.705 8.698 1.00 71.56 93 LEU A O 1
ATOM 718 N N . LEU A 1 94 ? -6.189 -4.716 6.717 1.00 75.94 94 LEU A N 1
ATOM 719 C CA . LEU A 1 94 ? -7.620 -4.805 6.407 1.00 75.94 94 LEU A CA 1
ATOM 720 C C . LEU A 1 94 ? -8.352 -5.799 7.313 1.00 75.94 94 LEU A C 1
ATOM 722 O O . LEU A 1 94 ? -9.475 -5.518 7.736 1.00 75.94 94 LEU A O 1
ATOM 726 N N . ALA A 1 95 ? -7.736 -6.940 7.627 1.00 79.81 95 ALA A N 1
ATOM 727 C CA . ALA A 1 95 ? -8.284 -7.885 8.596 1.00 79.81 95 ALA A CA 1
ATOM 728 C C . ALA A 1 95 ? -8.393 -7.236 9.983 1.00 79.81 95 ALA A C 1
ATOM 730 O O . ALA A 1 95 ? -9.458 -7.247 10.596 1.00 79.81 95 ALA A O 1
ATOM 731 N N . LEU A 1 96 ? -7.328 -6.562 10.420 1.00 76.50 96 LEU A N 1
ATOM 732 C CA . LEU A 1 96 ? -7.291 -5.885 11.709 1.00 76.50 96 LEU A CA 1
ATOM 733 C C . LEU A 1 96 ? -8.319 -4.746 11.807 1.00 76.50 96 LEU A C 1
ATOM 735 O O . LEU A 1 96 ? -8.921 -4.543 12.861 1.00 76.50 96 LEU A O 1
ATOM 739 N N . LYS A 1 97 ? -8.564 -4.025 10.704 1.00 79.19 97 LYS A N 1
ATOM 740 C CA . LYS A 1 97 ? -9.638 -3.028 10.618 1.00 79.19 97 LYS A CA 1
ATOM 741 C C . LYS A 1 97 ? -10.999 -3.638 10.933 1.00 79.19 97 LYS A C 1
ATOM 743 O O . LYS A 1 97 ? -11.730 -3.075 11.744 1.00 79.19 97 LYS A O 1
ATOM 748 N N . ARG A 1 98 ? -11.328 -4.776 10.314 1.00 82.69 98 ARG A N 1
ATOM 749 C CA . ARG A 1 98 ? -12.609 -5.463 10.543 1.00 82.69 98 ARG A CA 1
ATOM 750 C C . ARG A 1 98 ? -12.755 -5.892 12.000 1.00 82.69 98 ARG A C 1
ATOM 752 O O . ARG A 1 98 ? -13.818 -5.692 12.580 1.00 82.69 98 ARG A O 1
ATOM 759 N N . ASP A 1 99 ? -11.683 -6.409 12.597 1.00 81.50 99 ASP A N 1
ATOM 760 C CA . ASP A 1 99 ? -11.678 -6.808 14.008 1.00 81.50 99 ASP A CA 1
ATOM 761 C C . ASP A 1 99 ? -11.937 -5.608 14.936 1.00 81.50 99 ASP A C 1
ATOM 763 O O . ASP A 1 99 ? -12.710 -5.710 15.890 1.00 81.50 99 ASP A O 1
ATOM 767 N N . ILE A 1 100 ? -11.332 -4.449 14.647 1.00 77.00 100 ILE A N 1
ATOM 768 C CA . ILE A 1 100 ? -11.525 -3.215 15.425 1.00 77.00 100 ILE A CA 1
ATOM 769 C C . ILE A 1 100 ? -12.939 -2.659 15.261 1.00 77.00 100 ILE A C 1
ATOM 771 O O . ILE A 1 100 ? -13.535 -2.255 16.257 1.00 77.00 100 ILE A O 1
ATOM 775 N N . GLU A 1 101 ? -13.481 -2.636 14.042 1.00 80.69 101 GLU A N 1
ATOM 776 C CA . GLU A 1 101 ? -14.855 -2.185 13.783 1.00 80.69 101 GLU A CA 1
ATOM 777 C C . GLU A 1 101 ? -15.864 -3.084 14.509 1.00 80.69 101 GLU A C 1
ATOM 779 O O . GLU A 1 101 ? -16.698 -2.587 15.263 1.00 80.69 101 GLU A O 1
ATOM 784 N N . SER A 1 102 ? -15.702 -4.408 14.421 1.00 82.62 102 SER A N 1
ATOM 785 C CA . SER A 1 102 ? -16.549 -5.357 15.151 1.00 82.62 102 SER A CA 1
ATOM 786 C C . SER A 1 102 ? -16.453 -5.183 16.670 1.00 82.62 102 SER A C 1
ATOM 788 O O . SER A 1 102 ? -17.466 -5.271 17.371 1.00 82.62 102 SER A O 1
ATOM 790 N N . ALA A 1 103 ? -15.249 -4.946 17.201 1.00 76.00 103 ALA A N 1
ATOM 791 C CA . ALA A 1 103 ? -15.049 -4.713 18.628 1.00 76.00 103 ALA A CA 1
ATOM 792 C C . ALA A 1 103 ? -15.669 -3.381 19.079 1.00 76.00 103 ALA A C 1
ATOM 794 O O . ALA A 1 103 ? -16.250 -3.317 20.163 1.00 76.00 103 ALA A O 1
ATOM 795 N N . PHE A 1 104 ? -15.579 -2.337 18.249 1.00 75.62 104 PHE A N 1
ATOM 796 C CA . PHE A 1 104 ? -16.210 -1.044 18.502 1.00 75.62 104 PHE A CA 1
ATOM 797 C C . PHE A 1 104 ? -17.731 -1.169 18.561 1.00 75.62 104 PHE A C 1
ATOM 799 O O . PHE A 1 104 ? -18.324 -0.753 19.554 1.00 75.62 104 PHE A O 1
ATOM 806 N N . ASP A 1 105 ? -18.351 -1.793 17.559 1.00 79.81 105 ASP A N 1
ATOM 807 C CA . ASP A 1 105 ? -19.807 -1.943 17.492 1.00 79.81 105 ASP A CA 1
ATOM 808 C C . ASP A 1 105 ? -20.345 -2.748 18.679 1.00 79.81 105 ASP A C 1
ATOM 810 O O . ASP A 1 105 ? -21.344 -2.374 19.299 1.00 79.81 105 ASP A O 1
ATOM 814 N N . THR A 1 106 ? -19.634 -3.812 19.059 1.00 79.69 106 THR A N 1
ATOM 815 C CA . THR A 1 106 ? -19.982 -4.638 20.224 1.00 79.69 106 THR A CA 1
ATOM 816 C C . THR A 1 106 ? -19.894 -3.830 21.520 1.00 79.69 106 THR A C 1
ATOM 818 O O . THR A 1 106 ? -20.841 -3.806 22.306 1.00 79.69 106 THR A O 1
ATOM 821 N N . ALA A 1 107 ? -18.778 -3.127 21.739 1.00 72.44 107 ALA A N 1
ATOM 822 C CA . ALA A 1 107 ? -18.560 -2.322 22.939 1.00 72.44 107 ALA A CA 1
ATOM 823 C C . ALA A 1 107 ? -19.552 -1.157 23.051 1.00 72.44 107 ALA A C 1
ATOM 825 O O . ALA A 1 107 ? -20.055 -0.859 24.135 1.00 72.44 107 ALA A O 1
ATOM 826 N N . PHE A 1 108 ? -19.843 -0.503 21.928 1.00 73.50 108 PHE A N 1
ATOM 827 C CA . PHE A 1 108 ? -20.779 0.609 21.863 1.00 73.50 108 PHE A CA 1
ATOM 828 C C . PHE A 1 108 ? -22.213 0.149 22.150 1.00 73.50 108 PHE A C 1
ATOM 830 O O . PHE A 1 108 ? -22.900 0.754 22.973 1.00 73.50 108 PHE A O 1
ATOM 837 N N . THR A 1 109 ? -22.636 -0.963 21.545 1.00 75.44 109 THR A N 1
ATOM 838 C CA . THR A 1 109 ? -23.970 -1.541 21.765 1.00 75.44 109 THR A CA 1
ATOM 839 C C . THR A 1 109 ? -24.141 -2.027 23.204 1.00 75.44 109 THR A C 1
ATOM 841 O O . THR A 1 109 ? -25.165 -1.742 23.820 1.00 75.44 109 THR A O 1
ATOM 844 N N . SER A 1 110 ? -23.122 -2.680 23.776 1.00 68.44 110 SER A N 1
ATOM 845 C CA . SER A 1 110 ? -23.124 -3.105 25.184 1.00 68.44 110 SER A CA 1
ATOM 846 C C . SER A 1 110 ? -23.283 -1.916 26.132 1.00 68.44 110 SER A C 1
ATOM 848 O O . SER A 1 110 ? -24.137 -1.947 27.009 1.00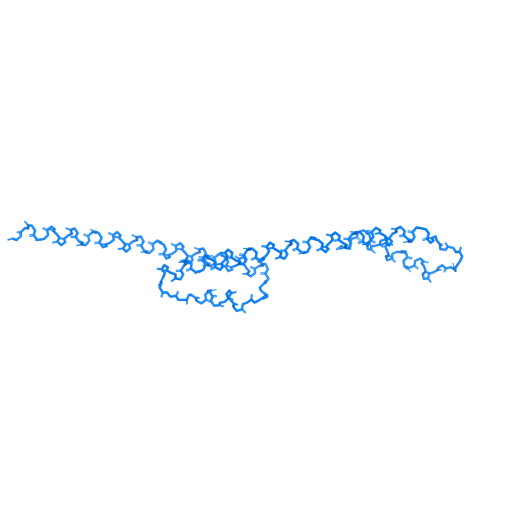 68.44 110 SER A O 1
ATOM 850 N N . ARG A 1 111 ? -22.528 -0.826 25.927 1.00 65.25 111 ARG A N 1
ATOM 851 C CA . ARG A 1 111 ? -22.655 0.380 26.763 1.00 65.25 111 ARG A CA 1
ATOM 852 C C . ARG A 1 111 ? -24.013 1.059 26.639 1.00 65.25 111 ARG A C 1
ATOM 854 O O . ARG A 1 111 ? -24.505 1.596 27.625 1.00 65.25 111 ARG A O 1
ATOM 861 N N . LEU A 1 112 ? -24.599 1.077 25.444 1.00 64.06 112 LEU A N 1
ATOM 862 C CA . LEU A 1 112 ? -25.952 1.598 25.255 1.00 64.06 112 LEU A CA 1
ATOM 863 C C . LEU A 1 112 ? -26.982 0.757 26.012 1.00 64.06 112 LEU A C 1
ATOM 865 O O . LEU A 1 112 ? -27.860 1.320 26.657 1.00 64.06 112 LEU A O 1
ATOM 869 N N . GLN A 1 113 ? -26.859 -0.570 25.976 1.00 62.25 113 GLN A N 1
ATOM 870 C CA . GLN A 1 113 ? -27.738 -1.464 26.729 1.00 62.25 113 GLN A CA 1
ATOM 871 C C . GLN A 1 113 ? -27.562 -1.309 28.244 1.00 62.25 113 GLN A C 1
ATOM 873 O O . GLN A 1 113 ? -28.565 -1.232 28.948 1.00 62.25 113 GLN A O 1
ATOM 878 N N . ASP A 1 114 ? -26.327 -1.172 28.732 1.00 59.66 114 ASP A N 1
ATOM 879 C CA . ASP A 1 114 ? -26.040 -0.906 30.149 1.00 59.66 114 ASP A CA 1
ATOM 880 C C . ASP A 1 114 ? -26.581 0.459 30.604 1.00 59.66 114 ASP A C 1
ATOM 882 O O . ASP A 1 114 ? -27.130 0.594 31.693 1.00 59.66 114 ASP A O 1
ATOM 886 N N . ALA A 1 115 ? -26.475 1.494 29.769 1.00 59.00 115 ALA A N 1
ATOM 887 C CA . ALA A 1 115 ? -27.018 2.812 30.096 1.00 59.00 115 ALA A CA 1
ATOM 888 C C . ALA A 1 115 ? -28.556 2.812 30.152 1.00 59.00 115 ALA A C 1
ATOM 890 O O . ALA A 1 115 ? -29.143 3.489 30.997 1.00 59.00 115 ALA A O 1
ATOM 891 N N . VAL A 1 116 ? -29.210 2.053 29.268 1.00 58.34 116 VAL A N 1
ATOM 892 C CA . VAL A 1 116 ? -30.673 1.916 29.246 1.00 58.34 116 VAL A CA 1
ATOM 893 C C . VAL A 1 116 ? -31.167 1.059 30.413 1.00 58.34 116 VAL A C 1
ATOM 895 O O . VAL A 1 116 ? -32.153 1.432 31.043 1.00 58.34 116 VAL A O 1
ATOM 898 N N . SER A 1 117 ? -30.478 -0.036 30.753 1.00 57.72 117 SER A N 1
ATOM 899 C CA . SER A 1 117 ? -30.868 -0.915 31.863 1.00 57.72 117 SER A CA 1
ATOM 900 C C . SER A 1 117 ? -30.783 -0.207 33.220 1.00 57.72 117 SER A C 1
ATOM 902 O O . SER A 1 117 ? -31.715 -0.318 34.019 1.00 57.72 117 SER A O 1
ATOM 904 N N . VAL A 1 118 ? -29.745 0.610 33.439 1.00 56.97 118 VAL A N 1
ATOM 905 C CA . VAL A 1 118 ? -29.594 1.448 34.643 1.00 56.97 118 VAL A CA 1
ATOM 906 C C . VAL A 1 118 ? -30.726 2.477 34.773 1.00 56.97 118 VAL A C 1
ATOM 908 O O . VAL A 1 118 ? -31.221 2.705 35.874 1.00 56.97 118 VAL A O 1
ATOM 911 N N . GLN A 1 119 ? -31.202 3.062 33.666 1.00 56.00 119 GLN A N 1
ATOM 912 C CA . GLN A 1 119 ? -32.324 4.013 33.701 1.00 56.00 119 GLN A CA 1
ATOM 913 C C . GLN A 1 119 ? -33.671 3.361 34.042 1.00 56.00 119 GLN A C 1
ATOM 915 O O . GLN A 1 119 ? -34.510 3.995 34.685 1.00 56.00 119 GLN A O 1
ATOM 920 N N . THR A 1 120 ? -33.899 2.113 33.630 1.00 56.91 120 THR A N 1
ATOM 921 C CA . THR A 1 120 ? -35.094 1.350 34.029 1.00 56.91 120 THR A CA 1
ATOM 922 C C . THR A 1 120 ? -35.057 0.936 35.499 1.00 56.91 120 THR A C 1
ATOM 924 O O . THR A 1 120 ? -36.056 1.116 36.192 1.00 56.91 120 THR A O 1
ATOM 927 N N . ASP A 1 121 ? -33.908 0.480 36.003 1.00 56.94 121 ASP A N 1
ATOM 928 C CA . ASP A 1 121 ? -33.757 0.040 37.399 1.00 56.94 121 ASP A CA 1
ATOM 929 C C . ASP A 1 121 ? -33.919 1.194 38.406 1.00 56.94 121 ASP A C 1
ATOM 931 O O . ASP A 1 121 ? -34.519 1.024 39.471 1.00 56.94 121 ASP A O 1
ATOM 935 N N . ASP A 1 122 ? -33.419 2.390 38.079 1.00 55.97 122 ASP A N 1
ATOM 936 C CA . ASP A 1 122 ? -33.600 3.573 38.930 1.00 55.97 122 ASP A CA 1
ATOM 937 C C . ASP A 1 122 ? -35.057 4.063 38.940 1.00 55.97 122 ASP A C 1
ATOM 939 O O . ASP A 1 122 ? -35.556 4.498 39.983 1.00 55.97 122 ASP A O 1
ATOM 943 N N . ASN A 1 123 ? -35.776 3.937 37.820 1.00 57.47 123 ASN A N 1
ATOM 944 C CA . ASN A 1 123 ? -37.207 4.245 37.761 1.00 57.47 123 ASN A CA 1
ATOM 945 C C . ASN A 1 123 ? -38.050 3.258 38.581 1.00 57.47 123 ASN A C 1
ATOM 947 O O . ASN A 1 123 ? -38.974 3.688 39.274 1.00 57.47 123 ASN A O 1
ATOM 951 N N . ASP A 1 124 ? -37.714 1.967 38.566 1.00 57.66 124 ASP A N 1
ATOM 952 C CA . ASP A 1 124 ? -38.418 0.956 39.362 1.00 57.66 124 ASP A CA 1
ATOM 953 C C . ASP A 1 124 ? -38.170 1.132 40.868 1.00 57.66 124 ASP A C 1
ATOM 955 O O . ASP A 1 124 ? -39.104 1.036 41.672 1.00 57.66 124 ASP A O 1
ATOM 959 N N . LYS A 1 125 ? -36.947 1.496 41.277 1.00 57.62 125 LYS A N 1
ATOM 960 C CA . LYS A 1 125 ? -36.646 1.842 42.680 1.00 57.62 125 LYS A CA 1
ATOM 961 C C . LYS A 1 125 ? -37.374 3.109 43.135 1.00 57.62 125 LYS A C 1
ATOM 963 O O . LYS A 1 125 ? -37.894 3.147 44.251 1.00 57.62 125 LYS A O 1
ATOM 968 N N . LEU A 1 126 ? -37.461 4.132 42.281 1.00 55.94 126 LEU A N 1
ATOM 969 C CA . LEU A 1 126 ? -38.229 5.357 42.550 1.00 55.94 126 LEU A CA 1
ATOM 970 C C . LEU A 1 126 ? -39.742 5.103 42.621 1.00 55.94 126 LEU A C 1
ATOM 972 O O . LEU A 1 126 ? -40.433 5.753 43.408 1.00 55.94 126 LEU A O 1
ATOM 976 N N . ALA A 1 127 ? -40.266 4.164 41.830 1.00 58.00 127 ALA A N 1
ATOM 977 C CA . ALA A 1 127 ? -41.666 3.756 41.888 1.00 58.00 127 ALA A CA 1
ATOM 978 C C . ALA A 1 127 ? -41.986 2.998 43.187 1.00 58.00 127 ALA A C 1
ATOM 980 O O . ALA A 1 127 ? -43.000 3.285 43.822 1.00 58.00 127 ALA A O 1
ATOM 981 N N . GLN A 1 128 ? -41.098 2.105 43.635 1.00 54.06 128 GLN A N 1
ATOM 982 C CA . GLN A 1 128 ? -41.245 1.401 44.915 1.00 54.06 128 GLN A CA 1
ATOM 983 C C . GLN A 1 128 ? -41.178 2.350 46.122 1.00 54.06 128 GLN A C 1
ATOM 985 O O . GLN A 1 128 ? -41.915 2.160 47.087 1.00 54.06 128 GLN A O 1
ATOM 990 N N . PHE A 1 129 ? -40.371 3.414 46.054 1.00 51.97 129 PHE A N 1
ATOM 991 C CA . PHE A 1 129 ? -40.267 4.414 47.127 1.00 51.97 129 PHE A CA 1
ATOM 992 C C . PHE A 1 129 ? -41.493 5.332 47.261 1.00 51.97 129 PHE A C 1
ATOM 994 O O . PHE A 1 129 ? -41.675 5.948 48.303 1.00 51.97 129 PHE A O 1
ATOM 1001 N N . LYS A 1 130 ? -42.330 5.457 46.222 1.00 53.03 130 LYS A N 1
ATOM 1002 C CA . LYS A 1 130 ? -43.549 6.291 46.250 1.00 53.03 130 LYS A CA 1
ATOM 1003 C C . LYS A 1 130 ? -44.794 5.560 46.763 1.00 53.03 130 LYS A C 1
ATOM 1005 O O . LYS A 1 130 ? -45.832 6.199 46.916 1.00 53.03 130 LYS A O 1
ATOM 1010 N N . ILE A 1 131 ? -44.712 4.244 46.968 1.00 54.03 131 ILE A N 1
ATOM 1011 C CA . ILE A 1 131 ? -45.846 3.392 47.367 1.00 54.03 131 ILE A CA 1
ATOM 1012 C C . ILE A 1 131 ? -45.745 2.954 48.849 1.00 54.03 131 ILE A C 1
ATOM 1014 O O . ILE A 1 131 ? -46.709 2.407 49.381 1.00 54.03 131 ILE A O 1
ATOM 1018 N N . GLY A 1 132 ? -44.625 3.225 49.532 1.00 40.75 132 GLY A N 1
ATOM 1019 C CA . GLY A 1 132 ? -44.459 3.041 50.986 1.00 40.75 132 GLY A CA 1
ATOM 1020 C C . GLY A 1 132 ? -44.656 4.332 51.768 1.00 40.75 132 GLY A C 1
ATOM 1021 O O . GLY A 1 132 ? -45.150 4.237 52.912 1.00 40.75 132 GLY A O 1
#

Secondary structure (DSSP, 8-state):
---HHHHHHHHHHHHHHHS-TTS--HHHHHHHHHHHHHHHHHHHHHHHHHHHHHHHHHHHHHHHHHHHHHHHSS--HHHHHHHH-TT--HHHHHHHHHHHHHHHHHHHHHHHHHHHHHHHHHHHHHHHHT--